Protein AF-A0A3C0N4I2-F1 (afdb_monomer)

Secondary structure (DSSP, 8-state):
-PPPP---B--BTTBSSPPB-PPPPPPPPP------TT----HHHHH-----PPPPPPPBTTTBPPPPPPP-

Solvent-accessible surface area (backbone atoms only — not comparable to full-atom values): 4120 Å² total; per-residue (Å²): 78,60,22,52,59,36,93,37,59,44,83,50,101,88,42,95,78,41,59,83,16,37,5,45,32,11,49,34,24,50,75,68,87,79,93,61,94,84,66,88,70,71,62,66,58,73,74,51,82,78,87,78,34,34,52,14,31,53,21,35,70,78,51,31,61,19,51,64,21,54,65,69

Radius of gyration: 19.85 Å; Cα contacts (8 Å, |Δi|>4): 180; chains: 1; bounding box: 43×15×56 Å

Nearest PDB structures (foldseek):
  5m04-assembly1_A  TM=9.243E-01  e=5.054E-06  Escherichia coli DH5[alpha]
  1lnz-assembly1_A  TM=9.223E-01  e=2.052E-04  Bacillus subtilis
  7bl6-assembly1_9  TM=9.299E-01  e=2.462E-04  Escherichia coli K-12
  1lnz-assembly2_B  TM=8.510E-01  e=1.269E-03  Bacillus subtilis
  2nq2-assembly1_D  TM=2.146E-01  e=8.452E+00  Haemophilus influenzae

Sequence (72 aa):
KGGDGIVAFRREKYVPAGGPAGGNGGRGGDVILVAVENLQTLLDFKYAHRFQAENGGRGGPNNRTGADGGDR

Mean predicted aligned error: 4.71 Å

Structure (mmCIF, N/CA/C/O backbone):
data_AF-A0A3C0N4I2-F1
#
_entry.id   AF-A0A3C0N4I2-F1
#
loop_
_atom_site.group_PDB
_atom_site.id
_atom_site.type_symbol
_atom_site.label_atom_id
_atom_site.label_alt_id
_atom_site.label_comp_id
_atom_site.label_asym_id
_atom_site.label_entity_id
_atom_site.label_seq_id
_atom_site.pdbx_PDB_ins_code
_atom_site.Cartn_x
_atom_site.Cartn_y
_atom_site.Cartn_z
_atom_site.occupancy
_atom_site.B_iso_or_equiv
_atom_site.auth_seq_id
_atom_site.auth_comp_id
_atom_site.auth_asym_id
_atom_site.auth_atom_id
_atom_site.pdbx_PDB_model_num
ATOM 1 N N . LYS A 1 1 ? 1.459 2.775 4.109 1.00 88.75 1 LYS A N 1
ATOM 2 C CA . LYS A 1 1 ? 1.974 3.631 2.998 1.00 88.75 1 LYS A CA 1
ATOM 3 C C . LYS A 1 1 ? 1.914 2.839 1.695 1.00 88.75 1 LYS A C 1
ATOM 5 O O . LYS A 1 1 ? 2.155 1.641 1.746 1.00 88.75 1 LYS A O 1
ATOM 10 N N . GLY A 1 2 ? 1.606 3.476 0.560 1.00 95.50 2 GLY A N 1
ATOM 11 C CA . GLY A 1 2 ? 1.739 2.841 -0.759 1.00 95.50 2 GLY A CA 1
ATOM 12 C C . GLY A 1 2 ? 3.185 2.461 -1.087 1.00 95.50 2 GLY A C 1
ATOM 13 O O . GLY A 1 2 ? 4.121 3.109 -0.610 1.00 95.50 2 GLY A O 1
ATOM 14 N N . GLY A 1 3 ? 3.346 1.397 -1.866 1.00 96.69 3 GLY A N 1
ATOM 15 C CA . GLY A 1 3 ? 4.631 0.942 -2.372 1.00 96.69 3 GLY A CA 1
ATOM 16 C C . GLY A 1 3 ? 5.139 1.832 -3.501 1.00 96.69 3 GLY A C 1
ATOM 17 O O . GLY A 1 3 ? 4.364 2.445 -4.236 1.00 96.69 3 GLY A O 1
ATOM 18 N N . ASP A 1 4 ? 6.457 1.888 -3.661 1.00 97.25 4 ASP A N 1
ATOM 19 C CA . ASP A 1 4 ? 7.067 2.647 -4.750 1.00 97.25 4 ASP A CA 1
ATOM 20 C C . ASP A 1 4 ? 7.033 1.840 -6.057 1.00 97.25 4 ASP A C 1
ATOM 22 O O . ASP A 1 4 ? 7.225 0.618 -6.066 1.00 97.25 4 ASP A O 1
ATOM 26 N N . GLY A 1 5 ? 6.834 2.526 -7.184 1.00 95.75 5 GLY A N 1
ATOM 27 C CA . GLY A 1 5 ? 7.086 1.944 -8.501 1.00 95.75 5 GLY A CA 1
ATOM 28 C C . GLY A 1 5 ? 8.576 1.684 -8.735 1.00 95.75 5 GLY A C 1
ATOM 29 O O . GLY A 1 5 ? 9.447 2.128 -7.977 1.00 95.75 5 GLY A O 1
ATOM 30 N N . ILE A 1 6 ? 8.889 0.973 -9.814 1.00 96.25 6 ILE A N 1
ATOM 31 C CA . ILE A 1 6 ? 10.270 0.784 -10.258 1.00 96.25 6 ILE A CA 1
ATOM 32 C C . ILE A 1 6 ? 10.435 1.239 -11.702 1.00 96.25 6 ILE A C 1
ATOM 34 O O . ILE A 1 6 ? 9.585 0.985 -12.547 1.00 96.25 6 ILE A O 1
ATOM 38 N N . VAL A 1 7 ? 11.563 1.882 -11.996 1.00 94.81 7 VAL A N 1
ATOM 39 C CA . VAL A 1 7 ? 11.992 2.144 -13.371 1.00 94.81 7 VAL A CA 1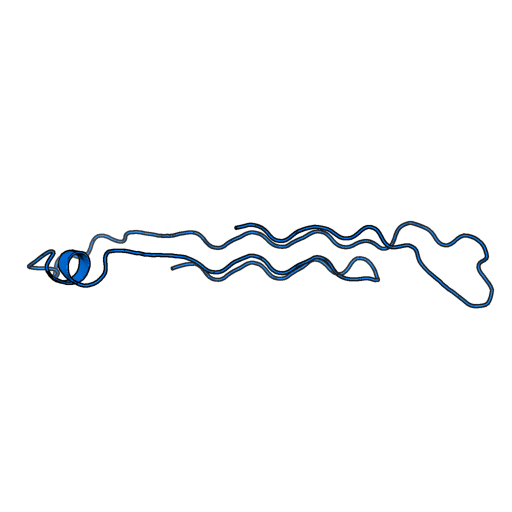
ATOM 40 C C . VAL A 1 7 ? 12.870 0.976 -13.810 1.00 94.81 7 VAL A C 1
ATOM 42 O O . VAL A 1 7 ? 13.955 0.770 -13.269 1.00 94.81 7 VAL A O 1
ATOM 45 N N . ALA A 1 8 ? 12.390 0.191 -14.769 1.00 91.94 8 ALA A N 1
ATOM 46 C CA . ALA A 1 8 ? 13.119 -0.938 -15.337 1.00 91.94 8 ALA A CA 1
ATOM 47 C C . ALA A 1 8 ? 12.921 -0.991 -16.855 1.00 91.94 8 ALA A C 1
ATOM 49 O O . ALA A 1 8 ? 11.927 -0.486 -17.371 1.00 91.94 8 ALA A O 1
ATOM 50 N N . PHE A 1 9 ? 13.852 -1.634 -17.557 1.00 92.94 9 PHE A N 1
ATOM 51 C CA . PHE A 1 9 ? 13.809 -1.853 -19.006 1.00 92.94 9 PHE A CA 1
ATOM 52 C C . PHE A 1 9 ? 13.999 -3.339 -19.306 1.00 92.94 9 PHE A C 1
ATOM 54 O O . PHE A 1 9 ? 14.725 -4.027 -18.581 1.00 92.94 9 PHE A O 1
ATOM 61 N N . ARG A 1 10 ? 13.368 -3.838 -20.375 1.00 92.31 10 ARG A N 1
ATOM 62 C CA . ARG A 1 10 ? 13.567 -5.224 -20.830 1.00 92.31 10 ARG A CA 1
ATOM 63 C C . ARG A 1 10 ? 15.012 -5.415 -21.285 1.00 92.31 10 ARG A C 1
ATOM 65 O O . ARG A 1 10 ? 15.568 -4.566 -21.977 1.00 92.31 10 ARG A O 1
ATOM 72 N N . ARG A 1 11 ? 15.613 -6.545 -20.913 1.00 90.31 11 ARG A N 1
ATOM 73 C CA . ARG A 1 11 ? 16.957 -6.939 -21.350 1.00 90.31 11 ARG A CA 1
ATOM 74 C C . ARG A 1 11 ? 16.892 -8.335 -21.946 1.00 90.31 11 ARG A C 1
ATOM 76 O O . ARG A 1 11 ? 16.720 -9.309 -21.221 1.00 90.31 11 ARG A O 1
ATOM 83 N N . GLU A 1 12 ? 17.029 -8.415 -23.262 1.00 93.06 12 GLU A N 1
ATOM 84 C CA . GLU A 1 12 ? 17.013 -9.664 -24.023 1.00 93.06 12 GLU A CA 1
ATOM 85 C C . GLU A 1 12 ? 18.260 -9.723 -24.902 1.00 93.06 12 GLU A C 1
ATOM 87 O O . GLU A 1 12 ? 18.690 -8.708 -25.445 1.00 93.06 12 GLU A O 1
ATOM 92 N N . LYS A 1 13 ? 18.849 -10.915 -25.049 1.00 90.69 13 LYS A N 1
ATOM 93 C CA . LYS A 1 13 ? 20.168 -11.115 -25.679 1.00 90.69 13 LYS A CA 1
ATOM 94 C C . LYS A 1 13 ? 20.291 -10.517 -27.091 1.00 90.69 13 LYS A C 1
ATOM 96 O O . LYS A 1 13 ? 21.389 -10.148 -27.489 1.00 90.69 13 LYS A O 1
ATOM 101 N N . TYR A 1 14 ? 19.184 -10.418 -27.826 1.00 92.12 14 TYR A N 1
ATOM 102 C CA . TYR A 1 14 ? 19.142 -9.937 -29.211 1.00 92.12 14 TYR A CA 1
ATOM 103 C C . TYR A 1 14 ? 18.374 -8.616 -29.378 1.00 92.12 14 TYR A C 1
ATOM 105 O O . TYR A 1 14 ? 18.106 -8.206 -30.504 1.00 92.12 14 TYR A O 1
ATOM 113 N N . VAL A 1 15 ? 18.023 -7.940 -28.277 1.00 90.00 15 VAL A N 1
ATOM 114 C CA . VAL A 1 15 ? 17.285 -6.670 -28.298 1.00 90.00 15 VAL A CA 1
ATOM 115 C C . VAL A 1 15 ? 18.135 -5.589 -27.622 1.00 90.00 15 VAL A C 1
ATOM 117 O O . VAL A 1 15 ? 18.224 -5.566 -26.393 1.00 90.00 15 VAL A O 1
ATOM 120 N N . PRO A 1 16 ? 18.769 -4.686 -28.394 1.00 86.06 16 PRO A N 1
ATOM 121 C CA . PRO A 1 16 ? 19.702 -3.700 -27.847 1.00 86.06 16 PRO A CA 1
ATOM 122 C C . PRO A 1 16 ? 19.019 -2.603 -27.012 1.00 86.06 16 PRO A C 1
ATOM 124 O O . PRO A 1 16 ? 19.623 -2.098 -26.070 1.00 86.06 16 PRO A O 1
ATOM 127 N N . ALA A 1 17 ? 17.763 -2.257 -27.314 1.00 87.88 17 ALA A N 1
ATOM 128 C CA . ALA A 1 17 ? 16.977 -1.277 -26.564 1.00 87.88 17 ALA A CA 1
ATOM 129 C C . ALA A 1 17 ? 15.587 -1.845 -26.251 1.00 87.88 17 ALA A C 1
ATOM 131 O O . ALA A 1 17 ? 14.635 -1.682 -27.013 1.00 87.88 17 ALA A O 1
ATOM 132 N N . GLY A 1 18 ? 15.480 -2.572 -25.139 1.00 87.25 18 GLY A N 1
ATOM 133 C CA . GLY A 1 18 ? 14.196 -3.077 -24.666 1.00 87.25 18 GLY A CA 1
ATOM 134 C C . GLY A 1 18 ? 13.322 -1.958 -24.097 1.00 87.25 18 GLY A C 1
ATOM 135 O O . GLY A 1 18 ? 13.814 -1.038 -23.445 1.00 87.25 18 GLY A O 1
ATOM 136 N N . GLY A 1 19 ? 12.012 -2.046 -24.334 1.00 93.44 19 GLY A N 1
ATOM 137 C CA . GLY A 1 19 ? 11.048 -1.075 -23.813 1.00 93.44 19 GLY A CA 1
ATOM 138 C C . GLY A 1 19 ? 10.949 -1.064 -22.276 1.00 93.44 19 GLY A C 1
ATOM 139 O O . GLY A 1 19 ? 11.508 -1.946 -21.609 1.00 93.44 19 GLY A O 1
ATOM 140 N N . PRO A 1 20 ? 10.221 -0.089 -21.699 1.00 94.44 20 PRO A N 1
ATOM 141 C CA . PRO A 1 20 ? 9.970 -0.023 -20.262 1.00 94.44 20 PRO A CA 1
ATOM 142 C C . PRO A 1 20 ? 9.321 -1.311 -19.735 1.00 94.44 20 PRO A C 1
ATOM 144 O O . PRO A 1 20 ? 8.416 -1.870 -20.353 1.00 94.44 20 PRO A O 1
ATOM 147 N N . ALA A 1 21 ? 9.809 -1.781 -18.591 1.00 94.62 21 ALA A N 1
ATOM 148 C CA . ALA A 1 21 ? 9.393 -3.010 -17.912 1.00 94.62 21 ALA A CA 1
ATOM 149 C C . ALA A 1 21 ? 9.179 -2.802 -16.405 1.00 94.62 21 ALA A C 1
ATOM 151 O O . ALA A 1 21 ? 9.289 -3.748 -15.621 1.00 94.62 21 ALA A O 1
ATOM 152 N N . GLY A 1 22 ? 8.987 -1.554 -15.988 1.00 94.81 22 GLY A N 1
ATOM 153 C CA . GLY A 1 22 ? 8.803 -1.184 -14.595 1.00 94.81 22 GLY A CA 1
ATOM 154 C C . GLY A 1 22 ? 7.382 -1.450 -14.117 1.00 94.81 22 GLY A C 1
ATOM 155 O O . GLY A 1 22 ? 6.431 -0.971 -14.726 1.00 94.81 22 GLY A O 1
ATOM 156 N N . GLY A 1 23 ? 7.229 -2.206 -13.031 1.00 96.38 23 GLY A N 1
ATOM 157 C CA . GLY A 1 23 ? 5.946 -2.358 -12.354 1.00 96.38 23 GLY A CA 1
ATOM 158 C C . GLY A 1 23 ? 5.609 -1.191 -11.421 1.00 96.38 23 GLY A C 1
ATOM 159 O O . GLY A 1 23 ? 6.497 -0.519 -10.885 1.00 96.38 23 GLY A O 1
ATOM 160 N N . ASN A 1 24 ? 4.313 -0.988 -11.184 1.00 97.25 24 ASN A N 1
ATOM 161 C CA . ASN A 1 24 ? 3.808 -0.017 -10.210 1.00 97.25 24 ASN A CA 1
ATOM 162 C C . ASN A 1 24 ? 3.940 -0.557 -8.778 1.00 97.25 24 ASN A C 1
ATOM 164 O O . ASN A 1 24 ? 3.994 -1.769 -8.571 1.00 97.25 24 ASN A O 1
ATOM 168 N N . GLY A 1 25 ? 3.976 0.326 -7.783 1.00 97.25 25 GLY A N 1
ATOM 169 C CA . GLY A 1 25 ? 3.834 -0.091 -6.390 1.00 97.25 25 GLY A CA 1
ATOM 170 C C . GLY A 1 25 ? 2.378 -0.397 -6.038 1.00 97.25 25 GLY A C 1
ATOM 171 O O . GLY A 1 25 ? 1.464 0.165 -6.643 1.00 97.25 25 GLY A O 1
ATOM 172 N N . GLY A 1 26 ? 2.175 -1.304 -5.085 1.00 97.38 26 GLY A N 1
ATOM 173 C CA . GLY A 1 26 ? 0.851 -1.631 -4.558 1.00 97.38 26 GLY A CA 1
ATOM 174 C C . GLY A 1 26 ? 0.336 -0.558 -3.604 1.00 97.38 26 GLY A C 1
ATOM 175 O O . GLY A 1 26 ? 1.105 0.248 -3.067 1.00 97.38 26 GLY A O 1
ATOM 176 N N . ARG A 1 27 ? -0.973 -0.524 -3.371 1.00 97.62 27 ARG A N 1
ATOM 177 C CA . ARG A 1 27 ? -1.569 0.400 -2.399 1.00 97.62 27 ARG A CA 1
ATOM 178 C C . ARG A 1 27 ? -1.197 -0.001 -0.975 1.00 97.62 27 ARG A C 1
ATOM 180 O O . ARG A 1 27 ? -0.948 -1.166 -0.691 1.00 97.62 27 ARG A O 1
ATOM 187 N N . GLY A 1 28 ? -1.116 0.984 -0.083 1.00 97.00 28 GLY A N 1
ATOM 188 C CA . GLY A 1 28 ? -1.043 0.696 1.350 1.00 97.00 28 GLY A CA 1
ATOM 189 C C . GLY A 1 28 ? -2.416 0.272 1.850 1.00 97.00 28 GLY A C 1
ATOM 190 O O . GLY A 1 28 ? -3.402 0.702 1.260 1.00 97.00 28 GLY A O 1
ATOM 191 N N . GLY A 1 29 ? -2.451 -0.531 2.910 1.00 97.00 29 GLY A N 1
ATOM 192 C CA . GLY A 1 29 ? -3.707 -0.903 3.550 1.00 97.00 29 GLY A CA 1
ATOM 193 C C . GLY A 1 29 ? -4.342 0.276 4.284 1.00 97.00 29 GLY A C 1
ATOM 194 O O . GLY A 1 29 ? -3.650 1.225 4.689 1.00 97.00 29 GLY A O 1
ATOM 195 N N . ASP A 1 30 ? -5.649 0.179 4.474 1.00 96.38 30 ASP A N 1
ATOM 196 C CA . ASP A 1 30 ? -6.465 1.133 5.215 1.00 96.38 30 ASP A CA 1
ATOM 197 C C . ASP A 1 30 ? -6.617 0.711 6.685 1.00 96.38 30 ASP A C 1
ATOM 199 O O . ASP A 1 30 ? -6.542 -0.468 7.023 1.00 96.38 30 ASP A O 1
ATOM 203 N N . VAL A 1 31 ? -6.814 1.685 7.582 1.00 95.19 31 VAL A N 1
ATOM 204 C CA . VAL A 1 31 ? -7.199 1.423 8.980 1.00 95.19 31 VAL A CA 1
ATOM 205 C C . VAL A 1 31 ? -8.696 1.676 9.115 1.00 95.19 31 VAL A C 1
ATOM 207 O O . VAL A 1 31 ? -9.144 2.812 8.940 1.00 95.19 31 VAL A O 1
ATOM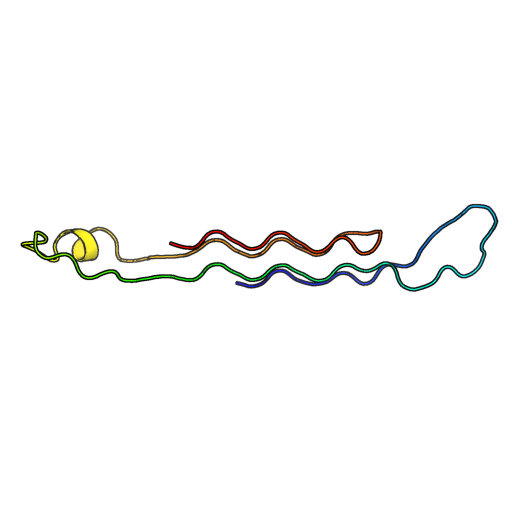 210 N N . ILE A 1 32 ? -9.463 0.635 9.427 1.00 94.94 32 ILE A N 1
ATOM 211 C CA . ILE A 1 32 ? -10.926 0.631 9.394 1.00 94.94 32 ILE A CA 1
ATOM 212 C C . ILE A 1 32 ? -11.468 0.459 10.813 1.00 94.94 32 ILE A C 1
ATOM 214 O O . ILE A 1 32 ? -11.163 -0.498 11.518 1.00 94.94 32 ILE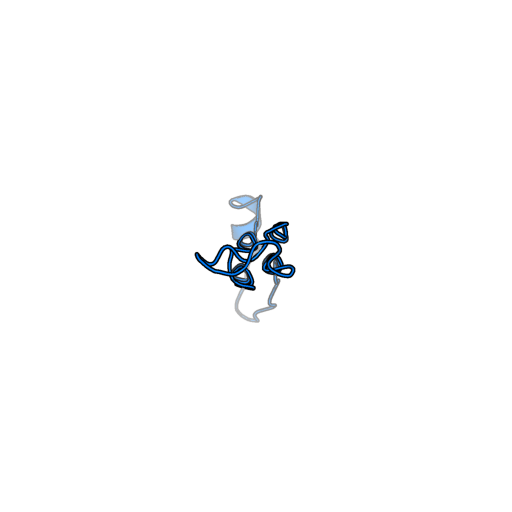 A O 1
ATOM 218 N N . LEU A 1 33 ? -12.327 1.384 11.239 1.00 92.50 33 LEU A N 1
ATOM 219 C CA . LEU A 1 33 ? -13.059 1.263 12.498 1.00 92.50 33 LEU A CA 1
ATOM 220 C C . LEU A 1 33 ? -14.465 0.735 12.216 1.00 92.50 33 LEU A C 1
ATOM 222 O O . LEU A 1 33 ? -15.242 1.378 11.511 1.00 92.50 33 LEU A O 1
ATOM 226 N N . VAL A 1 34 ? -14.796 -0.420 12.793 1.00 92.19 34 VAL A N 1
ATOM 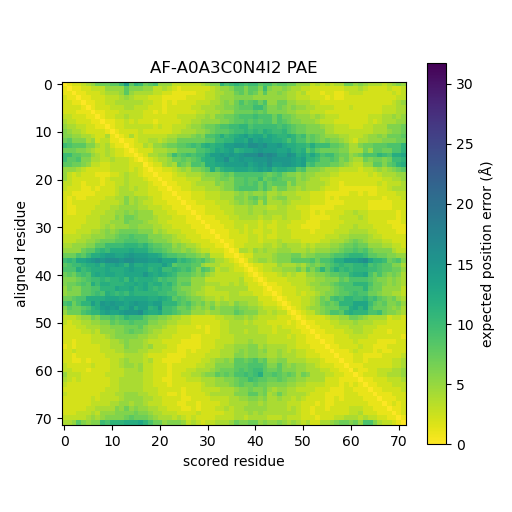227 C CA . VAL A 1 34 ? -16.117 -1.048 12.667 1.00 92.19 34 VAL A CA 1
ATOM 228 C C . VAL A 1 34 ? -16.852 -0.941 13.999 1.00 92.19 34 VAL A C 1
ATOM 230 O O . VAL A 1 34 ? -16.354 -1.388 15.031 1.00 92.19 34 VAL A O 1
ATOM 233 N N . ALA A 1 35 ? -18.040 -0.338 13.981 1.00 90.69 35 ALA A N 1
ATOM 234 C CA . ALA A 1 35 ? -18.905 -0.282 15.153 1.00 90.69 35 ALA A CA 1
ATOM 235 C C . ALA A 1 35 ? -19.548 -1.653 15.400 1.00 90.69 35 ALA A C 1
ATOM 237 O O . ALA A 1 35 ? -20.096 -2.258 14.478 1.00 90.69 35 ALA A O 1
ATOM 238 N N . VAL A 1 36 ? -19.501 -2.126 16.645 1.00 91.56 36 VAL A N 1
ATOM 239 C CA . VAL A 1 36 ? -20.123 -3.386 17.068 1.00 91.56 36 VAL A CA 1
ATOM 240 C C . VAL A 1 36 ? -20.976 -3.148 18.311 1.00 91.56 36 VAL A C 1
ATOM 242 O O . VAL A 1 36 ? -20.588 -2.405 19.211 1.00 91.56 36 VAL A O 1
ATOM 245 N N . GLU A 1 37 ? -22.152 -3.7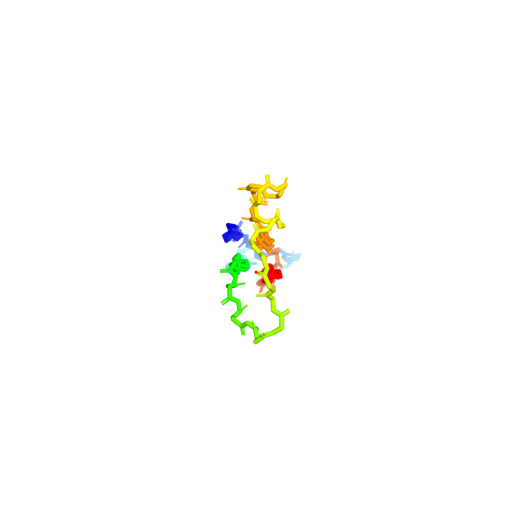69 18.364 1.00 92.31 37 GLU A N 1
ATOM 246 C CA . GLU A 1 37 ? -23.154 -3.521 19.415 1.00 92.31 37 GLU A CA 1
ATOM 247 C C . GLU A 1 37 ? -22.741 -4.067 20.790 1.00 92.31 37 GLU A C 1
ATOM 249 O O . GLU A 1 37 ? -23.204 -3.600 21.827 1.00 92.31 37 GLU A O 1
ATOM 254 N N . ASN A 1 38 ? -21.853 -5.058 20.813 1.00 90.88 38 ASN A N 1
ATOM 255 C CA . ASN A 1 38 ? -21.421 -5.768 22.013 1.00 90.88 38 ASN A CA 1
ATOM 256 C C . ASN A 1 38 ? -20.140 -5.201 22.652 1.00 90.88 38 ASN A C 1
ATOM 258 O O . ASN A 1 38 ? -19.666 -5.760 23.644 1.00 90.88 38 ASN A O 1
ATOM 262 N N . LEU A 1 39 ? -19.575 -4.107 22.128 1.00 88.81 39 LEU A N 1
ATOM 263 C CA . LEU A 1 39 ? -18.410 -3.462 22.734 1.00 88.81 39 LEU A CA 1
ATOM 264 C C . LEU A 1 39 ? -18.850 -2.530 23.868 1.00 88.81 39 LEU A C 1
ATOM 266 O O . LEU A 1 39 ? -19.332 -1.424 23.645 1.00 88.81 39 LEU A O 1
ATOM 270 N N . GLN A 1 40 ? -18.660 -2.979 25.107 1.00 89.88 40 GLN A N 1
ATOM 271 C CA . GLN A 1 40 ? -19.111 -2.245 26.294 1.00 89.88 40 GLN A CA 1
ATOM 272 C C . GLN A 1 40 ? -18.144 -1.139 26.744 1.00 89.88 40 GLN A C 1
ATOM 274 O O . GLN A 1 40 ? -18.551 -0.222 27.454 1.00 89.88 40 GLN A O 1
ATOM 279 N N . THR A 1 41 ? -16.859 -1.214 26.373 1.00 89.38 41 THR A N 1
ATOM 280 C CA . THR A 1 41 ? -15.835 -0.255 26.820 1.00 89.38 41 THR A CA 1
ATOM 281 C C . THR A 1 41 ? -14.813 0.038 25.721 1.00 89.38 41 THR A C 1
ATOM 283 O O . THR A 1 41 ? -14.562 -0.804 24.868 1.00 89.38 41 THR A O 1
ATOM 286 N N . LEU A 1 42 ? -14.169 1.210 25.773 1.00 88.94 42 LEU A N 1
ATOM 287 C CA . LEU A 1 42 ? -13.055 1.586 24.884 1.00 88.94 42 LEU A CA 1
ATOM 288 C C . LEU A 1 42 ? -11.677 1.241 25.480 1.00 88.94 42 LEU A C 1
ATOM 290 O O . LEU A 1 42 ? -10.669 1.855 25.123 1.00 88.94 42 LEU A O 1
ATOM 294 N N . LEU A 1 43 ? -11.624 0.299 26.429 1.00 90.06 43 LEU A N 1
ATOM 295 C CA . LEU A 1 43 ? -10.405 -0.029 27.172 1.00 90.06 43 LEU A CA 1
ATOM 296 C C . LEU A 1 43 ? -9.271 -0.491 26.238 1.00 90.06 43 LEU A C 1
ATOM 298 O O . LEU A 1 43 ? -8.111 -0.154 26.465 1.00 90.06 43 LEU A O 1
ATOM 302 N N . ASP A 1 44 ? -9.611 -1.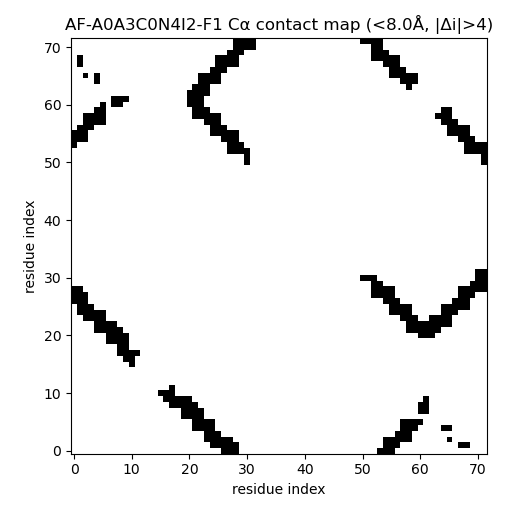169 25.142 1.00 84.19 44 ASP A N 1
ATOM 303 C CA . ASP A 1 44 ? -8.651 -1.667 24.152 1.00 84.19 44 ASP A CA 1
ATOM 304 C C . ASP A 1 44 ? -7.859 -0.531 23.480 1.00 84.19 44 ASP A C 1
ATOM 306 O O . ASP A 1 44 ? -6.645 -0.634 23.305 1.00 84.19 44 ASP A O 1
ATOM 310 N N . PHE A 1 45 ? -8.501 0.614 23.215 1.00 86.62 45 PHE A N 1
ATOM 311 C CA . PHE A 1 45 ? -7.855 1.814 22.659 1.00 86.62 45 PHE A CA 1
ATOM 312 C C . PHE A 1 45 ? -6.960 2.543 23.672 1.00 86.62 45 PHE A C 1
ATOM 314 O O . PHE A 1 45 ? -6.093 3.338 23.296 1.00 86.62 45 PHE A O 1
ATOM 321 N N . LYS A 1 46 ? -7.154 2.278 24.971 1.00 87.56 46 LYS A N 1
ATOM 322 C CA . LYS A 1 46 ? -6.278 2.786 26.032 1.00 87.56 46 LYS A CA 1
ATOM 323 C C . LYS A 1 46 ? -4.977 1.987 26.127 1.00 87.56 46 LYS A C 1
ATOM 325 O O . LYS A 1 46 ? -3.975 2.550 26.543 1.00 87.56 46 LYS A O 1
ATOM 330 N N . TYR A 1 47 ? -4.970 0.704 25.767 1.00 87.06 47 TYR A N 1
ATOM 331 C CA . TYR A 1 47 ? -3.747 -0.109 25.781 1.00 87.06 47 TYR A CA 1
ATOM 332 C C . TYR A 1 47 ? -3.041 -0.128 24.422 1.00 87.06 47 TYR A C 1
ATOM 334 O O . TYR A 1 47 ? -1.811 -0.118 24.366 1.00 87.06 47 TYR A O 1
ATOM 342 N N . ALA A 1 48 ? -3.797 -0.098 23.323 1.00 86.31 48 ALA A N 1
ATOM 343 C CA . ALA A 1 48 ? -3.273 0.014 21.970 1.00 86.31 48 ALA A CA 1
ATOM 344 C C . ALA A 1 48 ? -3.506 1.429 21.424 1.00 86.31 48 ALA A C 1
ATOM 346 O O . ALA A 1 48 ? -4.590 1.770 20.967 1.00 86.31 48 ALA A O 1
ATOM 347 N N . HIS A 1 49 ? -2.463 2.261 21.446 1.00 86.12 49 HIS A N 1
ATOM 348 C CA . HIS A 1 49 ? -2.541 3.646 20.960 1.00 86.12 49 HIS A CA 1
ATOM 349 C C . HIS A 1 49 ? -2.142 3.824 19.489 1.00 86.12 49 HIS A C 1
ATOM 351 O O . HIS A 1 49 ? -2.342 4.896 18.921 1.00 86.12 49 HIS A O 1
ATOM 357 N N . ARG A 1 50 ? -1.526 2.811 18.870 1.00 91.12 50 ARG A N 1
ATOM 358 C CA . ARG A 1 50 ? -1.063 2.868 17.479 1.00 91.12 50 ARG A CA 1
ATOM 359 C C . ARG A 1 50 ? -1.714 1.757 16.671 1.00 91.12 50 ARG A C 1
ATOM 361 O O . ARG A 1 50 ? -1.454 0.582 16.911 1.00 91.12 50 ARG A O 1
ATOM 368 N N . PHE A 1 51 ? -2.508 2.155 15.686 1.00 92.25 51 PHE A N 1
ATOM 369 C CA . PHE A 1 51 ? -3.100 1.271 14.690 1.00 92.25 51 PHE A CA 1
ATOM 370 C C . PHE A 1 51 ? -2.444 1.592 13.352 1.00 92.25 51 PHE A C 1
ATOM 372 O O . PHE A 1 51 ? -2.496 2.730 12.892 1.00 9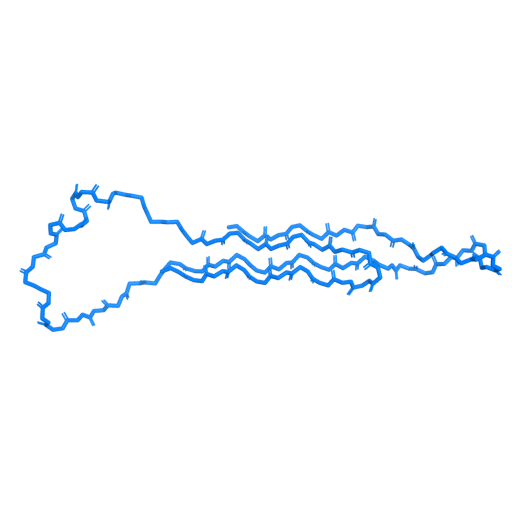2.25 51 PHE A O 1
ATOM 379 N N . GLN A 1 52 ? -1.763 0.611 12.769 1.00 93.88 52 GLN A N 1
ATOM 380 C CA . GLN A 1 52 ? -1.040 0.776 11.516 1.00 93.88 52 GLN A CA 1
ATOM 381 C C . GLN A 1 52 ? -1.373 -0.393 10.594 1.00 93.88 52 GLN A C 1
ATOM 383 O O . GLN A 1 52 ? -1.119 -1.541 10.953 1.00 93.88 52 GLN A O 1
ATOM 388 N N . ALA A 1 53 ? -1.950 -0.083 9.436 1.00 95.50 53 ALA A N 1
ATOM 389 C CA . ALA A 1 53 ? -2.168 -1.037 8.356 1.00 95.50 53 ALA A CA 1
ATOM 390 C C . ALA A 1 53 ? -0.865 -1.330 7.598 1.00 95.50 53 ALA A C 1
ATOM 392 O O . ALA A 1 53 ? 0.136 -0.609 7.737 1.00 95.50 53 ALA A O 1
ATOM 393 N N . GLU A 1 54 ? -0.859 -2.398 6.807 1.00 96.19 54 GLU A N 1
ATOM 394 C CA . GLU A 1 54 ? 0.346 -2.823 6.107 1.00 96.19 54 GLU A CA 1
ATOM 395 C C . GLU A 1 54 ? 0.745 -1.846 4.990 1.00 96.19 54 GLU A C 1
ATOM 397 O O . GLU A 1 54 ? -0.047 -1.074 4.440 1.00 96.19 54 GLU A O 1
ATOM 402 N N . ASN A 1 55 ? 2.031 -1.854 4.644 1.00 96.50 55 ASN A N 1
ATOM 403 C CA . ASN A 1 55 ? 2.514 -1.092 3.500 1.00 96.50 55 ASN A CA 1
ATOM 404 C C . ASN A 1 55 ? 2.279 -1.867 2.203 1.00 96.50 55 ASN A C 1
ATOM 406 O O . ASN A 1 55 ? 2.390 -3.088 2.179 1.00 96.50 55 ASN A O 1
ATOM 410 N N . GLY A 1 56 ? 2.048 -1.137 1.116 1.00 97.06 56 GLY A N 1
ATOM 411 C CA . GLY A 1 56 ? 2.027 -1.711 -0.220 1.00 97.06 56 GLY A CA 1
ATOM 412 C C . GLY A 1 56 ? 3.412 -2.203 -0.631 1.00 97.06 56 GLY A C 1
ATOM 413 O O . GLY A 1 56 ? 4.439 -1.592 -0.318 1.00 97.06 56 GLY A O 1
ATOM 414 N N . GLY A 1 57 ? 3.442 -3.314 -1.354 1.00 97.31 57 GLY A N 1
ATOM 415 C CA . GLY A 1 57 ? 4.646 -3.884 -1.931 1.00 97.31 57 GLY A CA 1
ATOM 416 C C . GLY A 1 57 ? 5.224 -3.005 -3.039 1.00 97.31 57 GLY A C 1
ATOM 417 O O . GLY A 1 57 ? 4.510 -2.315 -3.767 1.00 97.31 57 GLY A O 1
ATOM 418 N N . ARG A 1 58 ? 6.547 -3.046 -3.200 1.00 96.88 58 ARG A N 1
ATOM 419 C C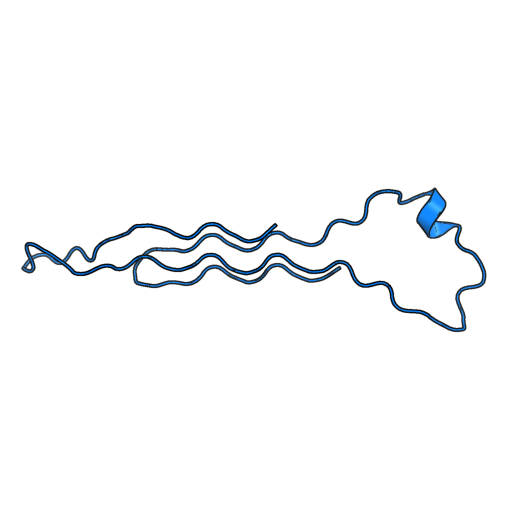A . ARG A 1 58 ? 7.241 -2.338 -4.283 1.00 96.88 58 ARG A CA 1
ATOM 420 C C . ARG A 1 58 ? 6.950 -2.984 -5.643 1.00 96.88 58 ARG A C 1
ATOM 422 O O . ARG A 1 58 ? 6.847 -4.207 -5.735 1.00 96.88 58 ARG A O 1
ATOM 429 N N . GLY A 1 59 ? 6.902 -2.174 -6.698 1.00 96.31 59 GLY A N 1
ATOM 430 C CA . GLY A 1 59 ? 6.915 -2.659 -8.075 1.00 96.31 59 GLY A CA 1
ATOM 431 C C . GLY A 1 59 ? 8.189 -3.443 -8.407 1.00 96.31 59 GLY A C 1
ATOM 432 O O . GLY A 1 59 ? 9.281 -3.140 -7.922 1.00 96.31 59 GLY A O 1
ATOM 433 N N . GLY A 1 60 ? 8.044 -4.470 -9.239 1.00 94.38 60 GLY A N 1
ATOM 434 C CA . GLY A 1 60 ? 9.108 -5.363 -9.688 1.00 94.38 60 GLY A CA 1
ATOM 435 C C . GLY A 1 60 ? 9.420 -5.246 -11.186 1.00 94.38 60 GLY A C 1
ATOM 436 O O . GLY A 1 60 ? 8.740 -4.526 -11.924 1.00 94.38 60 GLY A O 1
ATOM 437 N N . PRO A 1 61 ? 10.459 -5.957 -11.660 1.00 92.25 61 PRO A N 1
ATOM 438 C CA . PRO A 1 61 ? 10.784 -6.025 -13.081 1.00 92.25 61 PRO A CA 1
ATOM 439 C C . PRO A 1 61 ? 9.703 -6.788 -13.859 1.00 92.25 61 PRO A C 1
ATOM 441 O O . PRO A 1 61 ? 8.898 -7.520 -13.279 1.00 92.25 61 PRO A O 1
ATOM 444 N N . ASN A 1 62 ? 9.733 -6.665 -15.186 1.00 92.25 62 ASN A N 1
ATOM 445 C CA . ASN A 1 62 ? 8.795 -7.319 -16.105 1.00 92.25 62 ASN A CA 1
ATOM 446 C C . ASN A 1 62 ? 7.334 -6.897 -15.879 1.00 92.25 62 ASN A C 1
ATOM 448 O O . ASN A 1 62 ? 6.439 -7.737 -15.895 1.00 92.25 62 ASN A O 1
ATOM 452 N N . ASN A 1 63 ? 7.101 -5.599 -15.653 1.00 91.75 63 ASN A N 1
ATOM 453 C CA . ASN A 1 63 ? 5.782 -5.013 -15.387 1.00 91.75 63 ASN A CA 1
ATOM 454 C C . ASN A 1 63 ? 5.053 -5.654 -14.195 1.00 91.75 63 ASN A C 1
ATOM 456 O O . ASN A 1 63 ? 3.825 -5.690 -14.149 1.00 91.75 63 ASN A O 1
ATOM 460 N N . ARG A 1 64 ? 5.799 -6.174 -13.213 1.00 95.25 64 ARG A N 1
ATOM 461 C CA . ARG A 1 64 ? 5.208 -6.795 -12.028 1.00 95.25 64 ARG A CA 1
ATOM 462 C C . ARG A 1 64 ? 4.770 -5.728 -11.032 1.00 95.25 64 ARG A C 1
ATOM 464 O O . ARG A 1 64 ? 5.611 -5.132 -10.367 1.00 95.25 64 ARG A O 1
ATOM 471 N N . THR A 1 65 ? 3.470 -5.517 -10.896 1.00 96.38 65 THR A N 1
ATOM 472 C CA . THR A 1 65 ? 2.920 -4.630 -9.864 1.00 96.38 65 THR A CA 1
ATOM 473 C C . THR A 1 65 ? 3.139 -5.217 -8.466 1.00 96.38 65 THR A C 1
ATOM 475 O O . THR A 1 65 ? 3.043 -6.431 -8.278 1.00 96.38 65 THR A O 1
ATOM 478 N N . GLY A 1 66 ? 3.483 -4.363 -7.502 1.00 96.69 66 GLY A N 1
ATOM 479 C CA . GLY A 1 66 ? 3.614 -4.741 -6.096 1.00 96.69 66 GLY A CA 1
ATOM 480 C C . GLY A 1 66 ? 2.267 -5.120 -5.474 1.00 96.69 66 GLY A C 1
ATOM 481 O O . GLY A 1 66 ? 1.225 -4.655 -5.924 1.00 96.69 66 GLY A O 1
ATOM 482 N N . ALA A 1 67 ? 2.289 -5.978 -4.453 1.00 97.06 67 ALA A N 1
ATOM 483 C CA . ALA A 1 67 ? 1.076 -6.402 -3.752 1.00 97.06 67 ALA A CA 1
ATOM 484 C C . ALA A 1 67 ? 0.443 -5.244 -2.966 1.00 97.06 67 ALA A C 1
ATOM 486 O O . ALA A 1 67 ? 1.164 -4.404 -2.427 1.00 97.06 67 ALA A O 1
ATOM 487 N N . ASP A 1 68 ? -0.883 -5.218 -2.874 1.00 97.25 68 ASP A N 1
ATOM 488 C CA . ASP A 1 68 ? -1.576 -4.306 -1.963 1.00 97.25 68 ASP A CA 1
ATOM 489 C C . ASP A 1 68 ? -1.320 -4.748 -0.510 1.00 97.25 68 ASP A C 1
ATOM 491 O O . ASP A 1 68 ? -1.229 -5.944 -0.224 1.00 97.25 68 ASP A O 1
ATOM 495 N N . GLY A 1 69 ? -1.136 -3.782 0.389 1.00 96.44 69 GLY A N 1
ATOM 496 C CA . GLY A 1 69 ? -1.008 -4.048 1.821 1.00 96.44 69 GLY A CA 1
ATOM 497 C C . GLY A 1 69 ? -2.350 -4.467 2.416 1.00 96.44 69 GLY A C 1
ATOM 498 O O . GLY A 1 69 ? -3.386 -3.962 1.992 1.00 96.44 69 GLY A O 1
ATOM 499 N N . GLY A 1 70 ? -2.334 -5.372 3.395 1.00 96.69 70 GLY A N 1
ATOM 500 C CA . GLY A 1 70 ? -3.532 -5.746 4.136 1.00 96.69 70 GLY A CA 1
ATOM 501 C C . GLY A 1 70 ? -4.107 -4.599 4.971 1.00 96.69 70 GLY A C 1
ATOM 502 O O . GLY A 1 70 ? -3.373 -3.878 5.662 1.00 96.69 70 GLY A O 1
ATOM 503 N N . ASP A 1 71 ? -5.432 -4.470 4.915 1.00 95.12 71 ASP A N 1
A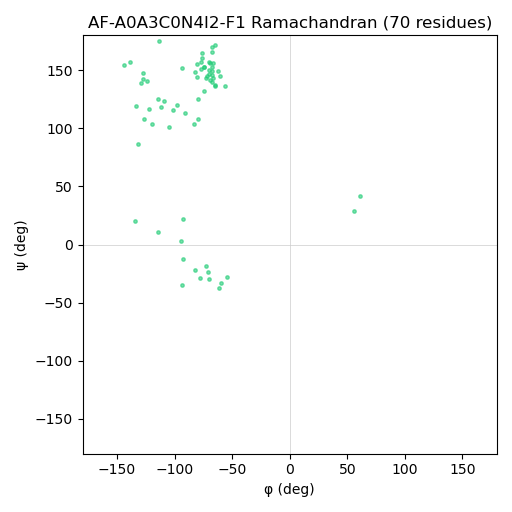TOM 504 C CA . ASP A 1 71 ? -6.205 -3.569 5.769 1.00 95.12 71 ASP A CA 1
ATOM 505 C C . ASP A 1 71 ? -6.156 -4.025 7.233 1.00 95.12 71 ASP A C 1
ATOM 507 O O . ASP A 1 71 ? -5.918 -5.201 7.537 1.00 95.12 71 ASP A O 1
ATOM 511 N N . ARG A 1 72 ? -6.379 -3.080 8.147 1.00 88.12 72 ARG A N 1
ATOM 512 C CA . ARG A 1 72 ? -6.365 -3.304 9.593 1.00 88.12 72 ARG A CA 1
ATOM 513 C C . ARG A 1 72 ? -7.611 -2.779 10.281 1.00 88.12 72 ARG A C 1
ATOM 515 O O . ARG A 1 72 ? -7.975 -1.617 10.010 1.00 88.12 72 ARG A O 1
#

pLDDT: mean 93.07, std 3.59, range [84.19, 97.62]

Foldseek 3Di:
DWAAKDFDFDDDPPDPGGHTFIAGWAAWAEEDDDDDPPDPDPVVCVVDVDDGWGYTAYIDGRRRYTHYTHYD